Protein AF-A0A191HU56-F1 (afdb_monomer_lite)

Foldseek 3Di:
DAADDQFDFVVVVVVVCVVLQEAEDEAEDEDQVDDFRGWPDKPDDGPDDDHHHYYIYTYTYNHHDPPPDLPDDDPVPDDPVVVVVSVVVRD

pLDDT: mean 79.69, std 10.83, range [46.78, 91.69]

Secondary structure (DSSP, 8-state):
-----TT-BHHHHHHHHHHHT-EEEEEEE--SSS-TTBEEEESS-TT----TT-EEEEEEE--S-TT-------TTS--HHHHHHHHHHH-

Structure (mmCIF, N/CA/C/O backbone):
data_AF-A0A191HU56-F1
#
_entry.id   AF-A0A191HU56-F1
#
loop_
_atom_site.group_PDB
_atom_site.id
_atom_site.type_symbol
_atom_site.label_atom_id
_atom_site.label_alt_id
_atom_site.label_comp_id
_atom_site.label_asym_id
_atom_site.label_entity_id
_atom_site.label_seq_id
_atom_site.pdbx_PDB_ins_code
_atom_site.Cartn_x
_atom_site.Cartn_y
_atom_site.Cartn_z
_atom_site.occupancy
_atom_site.B_iso_or_equiv
_atom_site.auth_seq_id
_atom_site.auth_comp_id
_atom_site.auth_asym_id
_at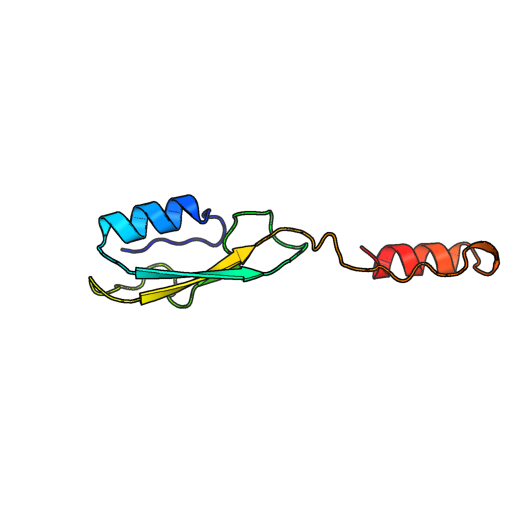om_site.auth_atom_id
_atom_site.pdbx_PDB_model_num
ATOM 1 N N . MET A 1 1 ? -3.461 -3.042 20.242 1.00 46.78 1 MET A N 1
ATOM 2 C CA . MET A 1 1 ? -2.378 -2.145 19.784 1.00 46.78 1 MET A CA 1
ATOM 3 C C . MET A 1 1 ? -2.069 -2.583 18.363 1.00 46.78 1 MET A C 1
ATOM 5 O O . MET A 1 1 ? -2.064 -3.786 18.138 1.00 46.78 1 MET A O 1
ATOM 9 N N . ALA A 1 2 ? -2.004 -1.671 17.391 1.00 47.06 2 ALA A N 1
ATOM 10 C CA . ALA A 1 2 ? -1.814 -2.048 15.988 1.00 47.06 2 ALA A CA 1
ATOM 11 C C . ALA A 1 2 ? -0.315 -2.179 15.707 1.00 47.06 2 ALA A C 1
ATOM 13 O O . ALA A 1 2 ? 0.356 -1.177 15.501 1.00 47.06 2 ALA A O 1
ATOM 14 N N . GLN A 1 3 ? 0.222 -3.392 15.775 1.00 49.00 3 GLN A N 1
ATOM 15 C CA . GLN A 1 3 ? 1.641 -3.644 15.544 1.00 49.00 3 GLN A CA 1
ATOM 16 C C . GLN A 1 3 ? 1.847 -3.964 14.064 1.00 49.00 3 GLN A C 1
ATOM 18 O O . GLN A 1 3 ? 1.630 -5.092 13.616 1.00 49.00 3 GLN A O 1
ATOM 23 N N . PHE A 1 4 ? 2.198 -2.943 13.292 1.00 61.56 4 PHE A N 1
ATOM 24 C CA . PHE A 1 4 ? 2.449 -3.069 11.863 1.00 61.56 4 PHE A CA 1
ATOM 25 C C . PHE A 1 4 ? 3.894 -2.731 11.563 1.00 61.56 4 PHE A C 1
ATOM 27 O O . PHE A 1 4 ? 4.247 -1.595 11.268 1.00 61.56 4 PHE A O 1
ATOM 34 N N . GLU A 1 5 ? 4.754 -3.731 11.677 1.00 55.34 5 GLU A N 1
ATOM 35 C CA . GLU A 1 5 ? 6.115 -3.610 11.177 1.00 55.34 5 GLU A CA 1
ATOM 36 C C . GLU A 1 5 ? 6.117 -3.723 9.647 1.00 55.34 5 GLU A C 1
ATOM 38 O O . GLU A 1 5 ? 5.262 -4.398 9.068 1.00 55.34 5 GLU A O 1
ATOM 43 N N . LYS A 1 6 ? 7.095 -3.070 9.005 1.00 51.91 6 LYS A N 1
ATOM 44 C CA . LYS A 1 6 ? 7.321 -2.919 7.548 1.00 51.91 6 LYS A CA 1
ATOM 45 C C . LYS A 1 6 ? 7.458 -4.232 6.732 1.00 51.91 6 LYS A C 1
ATOM 47 O O . LYS A 1 6 ? 8.050 -4.233 5.663 1.00 51.91 6 LYS A O 1
ATOM 52 N N . LYS A 1 7 ? 6.955 -5.368 7.220 1.00 57.12 7 LYS A N 1
ATOM 53 C CA . LYS A 1 7 ? 7.018 -6.692 6.574 1.00 57.12 7 LYS A CA 1
ATOM 54 C C . LYS A 1 7 ? 5.722 -7.505 6.683 1.00 57.12 7 LYS A C 1
ATOM 56 O O . LYS A 1 7 ? 5.748 -8.715 6.479 1.00 57.12 7 LYS A O 1
ATOM 61 N N . LYS A 1 8 ? 4.597 -6.878 7.034 1.00 73.31 8 LYS A N 1
ATOM 62 C CA . LYS A 1 8 ? 3.288 -7.548 7.035 1.00 73.31 8 LYS A CA 1
ATOM 63 C C . LYS A 1 8 ? 2.643 -7.508 5.653 1.00 73.31 8 LYS A C 1
ATOM 65 O O . LYS A 1 8 ? 2.771 -6.524 4.923 1.00 73.31 8 LYS A O 1
ATOM 70 N N . THR A 1 9 ? 1.954 -8.592 5.319 1.00 86.69 9 THR A N 1
ATOM 71 C CA . THR A 1 9 ? 1.211 -8.722 4.063 1.00 86.69 9 THR A CA 1
ATOM 72 C C . THR A 1 9 ? -0.116 -7.970 4.149 1.00 86.69 9 THR A C 1
ATOM 74 O O . THR A 1 9 ? -0.630 -7.694 5.238 1.00 86.69 9 THR A O 1
ATOM 77 N N . ILE A 1 10 ? -0.716 -7.663 2.999 1.00 86.56 10 ILE A N 1
ATOM 78 C CA . ILE A 1 10 ? -2.081 -7.120 2.961 1.00 86.56 10 ILE A CA 1
ATOM 79 C C . ILE A 1 10 ? -3.100 -8.059 3.627 1.00 86.56 10 ILE A C 1
ATOM 81 O O . ILE A 1 10 ? -4.094 -7.610 4.197 1.00 86.56 10 ILE A O 1
ATOM 85 N N . GLU A 1 11 ? -2.839 -9.364 3.620 1.00 87.38 11 GLU A N 1
ATOM 86 C CA . GLU A 1 11 ? -3.702 -10.354 4.256 1.00 87.38 11 GLU A CA 1
ATOM 87 C C . GLU A 1 11 ? -3.739 -10.178 5.781 1.00 87.38 11 GLU A C 1
ATOM 89 O O . GLU A 1 11 ? -4.820 -10.082 6.367 1.00 87.38 11 GLU A O 1
ATOM 94 N N . ASP A 1 12 ? -2.574 -10.000 6.414 1.00 86.19 12 ASP A N 1
ATOM 95 C CA . ASP A 1 12 ? -2.477 -9.668 7.840 1.00 86.19 12 ASP A CA 1
ATOM 96 C C . ASP A 1 12 ? -3.252 -8.388 8.185 1.00 86.19 12 ASP A C 1
ATOM 98 O O . ASP A 1 12 ? -3.948 -8.322 9.205 1.00 86.19 12 ASP A O 1
ATOM 102 N N . MET A 1 13 ? -3.136 -7.364 7.330 1.00 82.81 13 MET A N 1
ATOM 103 C CA . MET A 1 13 ? -3.839 -6.090 7.502 1.00 82.81 13 MET A CA 1
ATOM 104 C C . MET A 1 13 ? -5.351 -6.284 7.467 1.00 82.81 13 MET A C 1
ATOM 106 O O . MET A 1 13 ? -6.052 -5.800 8.360 1.00 82.81 13 MET A O 1
ATOM 110 N N . ARG A 1 14 ? -5.860 -7.022 6.473 1.00 88.06 14 ARG A N 1
ATOM 111 C CA . ARG A 1 14 ? -7.291 -7.319 6.324 1.00 88.06 14 ARG A CA 1
ATOM 112 C C . ARG A 1 14 ? -7.838 -8.055 7.541 1.00 88.06 14 ARG A C 1
ATOM 114 O O . ARG A 1 14 ? -8.873 -7.657 8.076 1.00 88.06 14 ARG A O 1
ATOM 121 N N . VAL A 1 15 ? -7.128 -9.076 8.026 1.00 89.00 15 VAL A N 1
ATOM 122 C CA . VAL A 1 15 ? -7.532 -9.831 9.225 1.00 89.00 15 VAL A CA 1
ATOM 123 C C . VAL A 1 15 ? -7.611 -8.913 10.443 1.00 89.00 15 VAL A C 1
ATOM 125 O O . VAL A 1 15 ? -8.618 -8.911 11.157 1.00 89.00 15 VAL A O 1
ATOM 128 N N . TRP A 1 16 ? -6.591 -8.084 10.666 1.00 85.25 16 TRP A N 1
ATOM 129 C CA . TRP A 1 16 ? -6.602 -7.129 11.771 1.00 85.25 16 TRP A CA 1
ATOM 130 C C . TRP A 1 16 ? -7.747 -6.118 11.652 1.00 85.25 16 TRP A C 1
ATOM 132 O O . TRP A 1 16 ? -8.402 -5.808 12.654 1.00 85.25 16 TRP A O 1
ATOM 142 N N . ALA A 1 17 ? -8.005 -5.608 10.450 1.00 87.00 17 ALA A N 1
ATOM 143 C CA . ALA A 1 17 ? -9.029 -4.601 10.222 1.00 87.00 17 ALA A CA 1
ATOM 144 C C . ALA A 1 17 ? -10.419 -5.161 10.526 1.00 87.00 17 ALA A C 1
ATOM 146 O O . ALA A 1 17 ? -11.193 -4.538 11.253 1.00 87.00 17 ALA A O 1
ATOM 147 N N . LEU A 1 18 ? -10.687 -6.395 10.092 1.00 88.19 18 LEU A N 1
ATOM 148 C CA . LEU A 1 18 ? -11.909 -7.123 10.428 1.00 88.19 18 LEU A CA 1
ATOM 149 C C . LEU A 1 18 ? -12.060 -7.313 11.945 1.00 88.19 18 LEU A C 1
ATOM 151 O O . LEU A 1 18 ? -13.112 -7.000 12.506 1.00 88.19 18 LEU A O 1
ATOM 155 N N . GLN A 1 19 ? -11.002 -7.754 12.633 1.00 87.12 19 GLN A N 1
ATOM 156 C CA . GLN A 1 19 ? -11.019 -7.958 14.089 1.00 87.12 19 GLN A CA 1
ATOM 157 C C . GLN A 1 19 ? -11.266 -6.661 14.872 1.00 87.12 19 GLN A C 1
ATOM 159 O O . GLN A 1 19 ? -11.938 -6.665 15.907 1.00 87.12 19 GLN A O 1
ATOM 164 N N . ASN A 1 20 ? -10.739 -5.540 14.382 1.00 85.69 20 ASN A N 1
ATOM 165 C CA . ASN A 1 20 ? -10.820 -4.246 15.056 1.00 85.69 20 ASN A CA 1
ATOM 166 C C . ASN A 1 20 ? -11.970 -3.364 14.544 1.00 85.69 20 ASN A C 1
ATOM 168 O O . ASN A 1 20 ? -12.159 -2.263 15.065 1.00 85.69 20 ASN A O 1
ATOM 172 N N . LYS A 1 21 ? -12.780 -3.860 13.596 1.00 88.75 21 LYS A N 1
ATOM 173 C CA . LYS A 1 21 ? -13.846 -3.113 12.906 1.00 88.75 21 LYS A CA 1
ATOM 174 C C . LYS A 1 21 ? -13.324 -1.818 12.281 1.00 88.75 21 LYS A C 1
ATOM 176 O O . LYS A 1 21 ? -13.871 -0.745 12.521 1.00 88.75 21 LYS A O 1
ATOM 181 N N . ILE A 1 22 ? -12.226 -1.921 11.552 1.00 88.81 22 ILE A N 1
ATOM 182 C CA . ILE A 1 22 ? -11.549 -0.817 10.875 1.00 88.81 22 ILE A CA 1
ATOM 183 C C . ILE A 1 22 ? -11.755 -0.984 9.375 1.00 88.81 22 ILE A C 1
ATOM 185 O O . ILE A 1 22 ? -11.776 -2.103 8.864 1.00 88.81 22 ILE A O 1
ATOM 189 N N . THR A 1 23 ? -11.921 0.132 8.680 1.00 90.06 23 THR A N 1
ATOM 190 C CA . THR A 1 23 ? -12.025 0.160 7.223 1.00 90.06 23 THR A CA 1
ATOM 191 C C . THR A 1 23 ? -10.625 0.322 6.646 1.00 90.06 23 THR A C 1
ATOM 193 O O . THR A 1 23 ? -9.907 1.238 7.039 1.00 90.06 23 THR A O 1
ATOM 196 N N . LEU A 1 24 ? -10.218 -0.546 5.722 1.00 88.88 24 LEU A N 1
ATOM 197 C CA . LEU A 1 24 ? -8.977 -0.357 4.970 1.00 88.88 24 LEU A CA 1
ATOM 198 C C . LEU A 1 24 ? -9.290 0.296 3.632 1.00 88.88 24 LEU A C 1
ATOM 200 O O . LEU A 1 24 ? -10.209 -0.133 2.937 1.00 88.88 24 LEU A O 1
ATOM 204 N N . ASN A 1 25 ? -8.515 1.312 3.280 1.00 91.25 25 ASN A N 1
ATOM 205 C CA . ASN A 1 25 ? -8.482 1.853 1.933 1.00 91.25 25 ASN A CA 1
ATOM 206 C C . ASN A 1 25 ? -7.203 1.358 1.250 1.00 91.25 25 ASN A C 1
ATOM 208 O O . ASN A 1 25 ? -6.105 1.813 1.565 1.00 91.25 25 ASN A O 1
ATOM 212 N N . GLU A 1 26 ? -7.351 0.369 0.372 1.00 91.31 26 GLU A N 1
ATOM 213 C CA . GLU A 1 26 ? -6.246 -0.360 -0.250 1.00 91.31 26 GLU A CA 1
ATOM 214 C C . GLU A 1 26 ? -5.873 0.271 -1.591 1.00 91.31 26 GLU A C 1
ATOM 216 O O . GLU A 1 26 ? -6.657 0.263 -2.538 1.00 91.31 26 GLU A O 1
ATOM 221 N N . THR A 1 27 ? -4.661 0.810 -1.678 1.00 91.69 27 THR A N 1
ATOM 222 C CA . THR A 1 27 ? -4.099 1.349 -2.920 1.00 91.69 27 THR A CA 1
ATOM 223 C C . THR A 1 27 ? -2.973 0.448 -3.390 1.00 91.69 27 THR A C 1
ATOM 225 O O . THR A 1 27 ? -2.154 0.021 -2.588 1.00 91.69 27 THR A O 1
ATOM 228 N N . PHE A 1 28 ? -2.908 0.161 -4.683 1.00 89.81 28 PHE A N 1
ATOM 229 C CA . PHE A 1 28 ? -1.908 -0.747 -5.229 1.00 89.81 28 PHE A CA 1
ATOM 230 C C . PHE A 1 28 ? -0.962 -0.004 -6.168 1.00 89.81 28 PHE A C 1
ATOM 232 O O . PHE A 1 28 ? -1.412 0.506 -7.198 1.00 89.81 28 PHE A O 1
ATOM 239 N N . GLU A 1 29 ? 0.329 -0.003 -5.845 1.00 89.38 29 GLU A N 1
ATOM 240 C CA . GLU A 1 29 ? 1.387 0.649 -6.621 1.00 89.38 29 GLU A CA 1
ATOM 241 C C . GLU A 1 29 ? 2.436 -0.376 -7.054 1.00 89.38 29 GLU A C 1
ATOM 243 O O . GLU A 1 29 ? 2.748 -1.310 -6.312 1.00 89.38 29 GLU A O 1
ATOM 248 N N . TYR A 1 30 ? 2.972 -0.216 -8.262 1.00 87.88 30 TYR A N 1
ATOM 249 C CA . TYR A 1 30 ? 4.095 -1.029 -8.712 1.00 87.88 30 TYR A CA 1
ATOM 250 C C . TYR A 1 30 ? 5.387 -0.534 -8.066 1.00 87.88 30 TYR A C 1
ATOM 252 O O . TYR A 1 30 ? 5.655 0.666 -8.019 1.00 87.88 30 TYR A O 1
ATOM 260 N N . THR A 1 31 ? 6.192 -1.463 -7.564 1.00 84.56 31 THR A N 1
ATOM 261 C CA . THR A 1 31 ? 7.549 -1.181 -7.105 1.00 84.56 31 THR A CA 1
ATOM 262 C C . THR A 1 31 ? 8.428 -2.415 -7.219 1.00 84.56 31 THR A C 1
ATOM 264 O O . THR A 1 31 ? 8.023 -3.537 -6.925 1.00 84.56 31 THR A O 1
ATOM 267 N N . LYS A 1 32 ? 9.678 -2.191 -7.608 1.00 84.06 32 LYS A N 1
ATOM 268 C CA . LYS A 1 32 ? 10.722 -3.216 -7.634 1.00 84.06 32 LYS A CA 1
ATOM 269 C C . LYS A 1 32 ? 11.385 -3.452 -6.273 1.00 84.06 32 LYS A C 1
ATOM 271 O O . LYS A 1 32 ? 12.121 -4.419 -6.118 1.00 84.06 32 LYS A O 1
ATO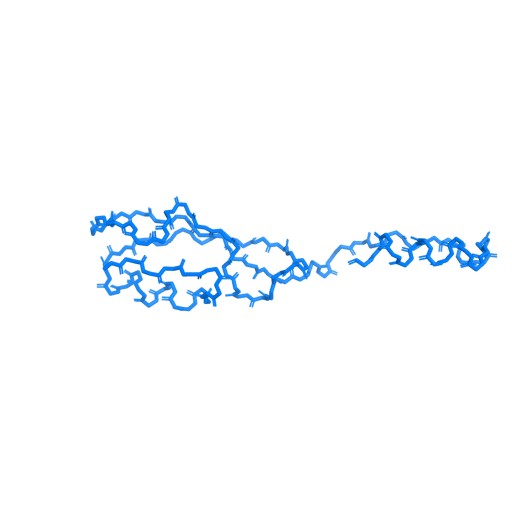M 276 N N . GLU A 1 33 ? 11.149 -2.577 -5.294 1.00 83.56 33 GLU A N 1
ATOM 277 C CA . GLU A 1 33 ? 11.807 -2.637 -3.981 1.00 83.56 33 GLU A CA 1
ATOM 278 C C . GLU A 1 33 ? 11.132 -3.611 -3.009 1.00 83.56 33 GLU A C 1
ATOM 280 O O . GLU A 1 33 ? 11.761 -4.084 -2.062 1.00 83.56 33 GLU A O 1
ATOM 285 N N . VAL A 1 34 ? 9.842 -3.884 -3.213 1.00 85.25 34 VAL A N 1
ATOM 286 C CA . VAL A 1 34 ? 9.005 -4.652 -2.289 1.00 85.25 34 VAL A CA 1
ATOM 287 C C . VAL A 1 34 ? 8.222 -5.700 -3.070 1.00 85.25 34 VAL A C 1
ATOM 289 O O . VAL A 1 34 ? 7.588 -5.377 -4.072 1.00 85.25 34 VAL A O 1
ATOM 292 N N . ASP A 1 35 ? 8.231 -6.941 -2.589 1.00 85.31 35 ASP A N 1
ATOM 293 C CA . ASP A 1 35 ? 7.510 -8.056 -3.207 1.00 85.31 35 ASP A CA 1
ATOM 294 C C . ASP A 1 35 ? 6.000 -7.802 -3.319 1.00 85.31 35 ASP A C 1
ATOM 296 O O . ASP A 1 35 ? 5.408 -7.082 -2.514 1.00 85.31 35 ASP A O 1
ATOM 300 N N . GLU A 1 36 ? 5.355 -8.431 -4.303 1.00 86.56 36 GLU A N 1
ATOM 301 C CA . GLU A 1 36 ? 3.901 -8.359 -4.472 1.00 86.56 36 GLU A CA 1
ATOM 302 C C . GLU A 1 36 ? 3.168 -8.756 -3.176 1.00 86.56 36 GLU A C 1
ATOM 304 O O . GLU A 1 36 ? 3.575 -9.672 -2.460 1.00 86.56 36 GLU A O 1
ATOM 309 N N . ASN A 1 37 ? 2.055 -8.078 -2.885 1.00 86.94 37 ASN A N 1
ATOM 310 C CA . ASN A 1 37 ? 1.200 -8.288 -1.707 1.00 86.94 37 ASN A CA 1
ATOM 311 C C . ASN A 1 37 ? 1.804 -7.832 -0.370 1.00 86.94 37 ASN A C 1
ATOM 313 O O . ASN A 1 37 ? 1.150 -7.953 0.676 1.00 86.94 37 ASN A O 1
ATOM 317 N N . TYR A 1 38 ? 3.001 -7.247 -0.384 1.00 87.62 38 TYR A N 1
ATOM 318 C CA . TYR A 1 38 ? 3.564 -6.578 0.782 1.00 87.62 38 TYR A CA 1
ATOM 319 C C . TYR A 1 38 ? 3.147 -5.116 0.853 1.00 87.62 38 TYR A C 1
ATOM 321 O O . TYR A 1 38 ? 2.960 -4.431 -0.152 1.00 87.62 38 TYR A O 1
ATOM 329 N N . MET A 1 39 ? 2.998 -4.627 2.078 1.00 86.00 39 MET A N 1
ATOM 330 C CA . MET A 1 39 ? 2.632 -3.243 2.330 1.00 86.00 39 MET A CA 1
ATOM 331 C C . MET A 1 39 ? 3.837 -2.314 2.137 1.00 86.00 39 MET A C 1
ATOM 333 O O . MET A 1 39 ? 4.879 -2.491 2.764 1.00 86.00 39 MET A O 1
ATOM 337 N N . LEU A 1 40 ? 3.658 -1.301 1.295 1.00 86.50 40 LEU A N 1
ATOM 338 C CA . LEU A 1 40 ? 4.614 -0.222 1.042 1.00 86.50 40 LEU A CA 1
ATOM 339 C C . LEU A 1 40 ? 4.540 0.832 2.133 1.00 86.50 40 LEU A C 1
ATOM 341 O O . LEU A 1 40 ? 5.547 1.261 2.695 1.00 86.50 40 LEU A O 1
ATOM 345 N N . GLU A 1 41 ? 3.315 1.251 2.427 1.00 85.31 41 GLU A N 1
ATOM 346 C CA . GLU A 1 41 ? 3.052 2.384 3.292 1.00 85.31 41 GLU A CA 1
ATOM 347 C C . GLU A 1 41 ? 1.687 2.237 3.952 1.00 85.31 41 GLU A C 1
ATOM 349 O O . GLU A 1 41 ? 0.770 1.6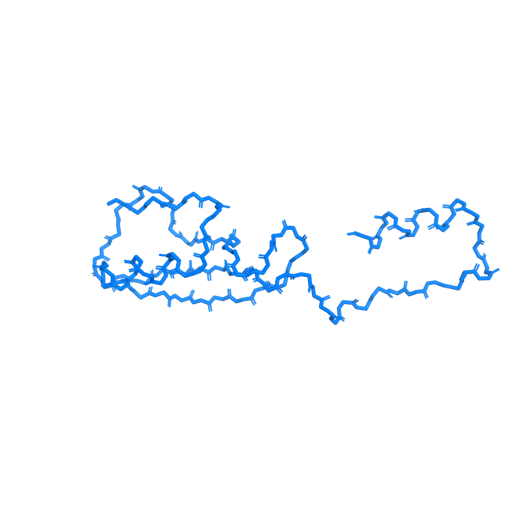17 3.417 1.00 85.31 41 GLU A O 1
ATOM 354 N N . GLN A 1 42 ? 1.548 2.838 5.125 1.00 84.50 42 GLN A N 1
ATOM 355 C CA . GLN A 1 42 ? 0.280 2.974 5.818 1.00 84.50 42 GLN A CA 1
ATOM 356 C C . GLN A 1 42 ? 0.187 4.366 6.429 1.00 84.50 42 GLN A C 1
ATOM 358 O O . GLN A 1 42 ? 1.162 4.894 6.963 1.00 84.50 42 GLN A O 1
ATOM 363 N N . SER A 1 43 ? -1.008 4.941 6.388 1.00 85.25 43 SER A N 1
ATOM 364 C CA . SER A 1 43 ? -1.284 6.286 6.905 1.00 85.25 43 SER A CA 1
ATOM 365 C C . SER A 1 43 ? -1.153 6.375 8.431 1.00 85.25 43 SER A C 1
ATOM 367 O O . SER A 1 43 ? -0.827 7.423 8.994 1.00 85.25 43 SER A O 1
ATOM 369 N N . VAL A 1 44 ? -1.370 5.262 9.136 1.00 81.06 44 VAL A N 1
ATOM 370 C CA . VAL A 1 44 ? -1.265 5.223 10.595 1.00 81.06 44 VAL A CA 1
ATOM 371 C C . VAL A 1 44 ? 0.026 4.533 11.010 1.00 81.06 44 VAL A C 1
ATOM 373 O O . VAL A 1 44 ? 0.240 3.417 10.573 1.00 81.06 44 VAL A O 1
ATOM 376 N N . PRO A 1 45 ? 0.873 5.109 11.877 1.00 71.31 45 PRO A N 1
ATOM 377 C CA . PRO A 1 45 ? 2.086 4.437 12.333 1.00 71.31 45 PRO A CA 1
ATOM 378 C C . PRO A 1 45 ? 1.797 3.190 13.180 1.00 71.31 45 PRO A C 1
ATOM 380 O O . PRO A 1 45 ? 0.758 3.093 13.846 1.00 71.31 45 PRO A O 1
ATOM 383 N N . ALA A 1 46 ? 2.761 2.266 13.182 1.00 68.50 46 ALA A N 1
ATOM 384 C CA . ALA A 1 46 ? 2.796 1.140 14.108 1.00 68.50 46 ALA A CA 1
ATOM 385 C C . ALA A 1 46 ? 2.650 1.631 15.558 1.00 68.50 46 ALA A C 1
ATOM 387 O O . ALA A 1 46 ? 3.092 2.724 15.912 1.00 68.50 46 ALA A O 1
ATOM 388 N N . ASP A 1 47 ? 1.971 0.839 16.379 1.00 69.31 47 ASP A N 1
ATOM 389 C CA . ASP A 1 47 ? 1.723 1.061 17.803 1.00 69.31 47 ASP A CA 1
ATOM 390 C C . ASP A 1 47 ? 0.800 2.236 18.159 1.00 69.31 47 ASP A C 1
ATOM 392 O O . ASP A 1 47 ? 0.520 2.486 19.337 1.00 69.31 47 ASP A O 1
ATOM 396 N N . LYS A 1 48 ? 0.194 2.905 17.171 1.00 72.75 48 LYS A N 1
ATOM 397 C CA . LYS A 1 48 ? -0.836 3.912 17.451 1.00 72.75 48 LYS A CA 1
ATOM 398 C C . LYS A 1 48 ? -2.167 3.259 17.842 1.00 72.75 48 LYS A C 1
ATOM 400 O O . LYS A 1 48 ? -2.603 2.251 17.280 1.00 72.75 48 LYS A O 1
ATOM 405 N N . LYS A 1 49 ? -2.872 3.870 18.800 1.00 73.62 49 LYS A N 1
ATOM 406 C CA . LYS A 1 49 ? -4.283 3.552 19.070 1.00 73.62 49 LYS A CA 1
ATOM 407 C C . LYS A 1 49 ? -5.149 4.096 17.936 1.00 73.62 49 LYS A C 1
ATOM 409 O O . LYS A 1 49 ? -5.180 5.302 17.708 1.00 73.62 49 LYS A O 1
ATOM 414 N N . ILE A 1 50 ? -5.875 3.200 17.278 1.00 77.94 50 ILE A N 1
ATOM 415 C CA . ILE A 1 50 ? -6.868 3.522 16.252 1.00 77.94 50 ILE A CA 1
ATOM 416 C C . ILE A 1 50 ? -8.255 3.292 16.848 1.00 77.94 50 ILE A C 1
ATOM 418 O O . ILE A 1 50 ? -8.459 2.343 17.611 1.00 77.94 50 ILE A O 1
ATOM 422 N N . GLN A 1 51 ? -9.193 4.191 16.555 1.00 81.31 51 GLN A N 1
ATOM 423 C CA . GLN A 1 51 ? -10.574 4.030 16.991 1.00 81.31 51 GLN A CA 1
ATOM 424 C C . GLN A 1 51 ? -11.291 3.000 16.113 1.00 81.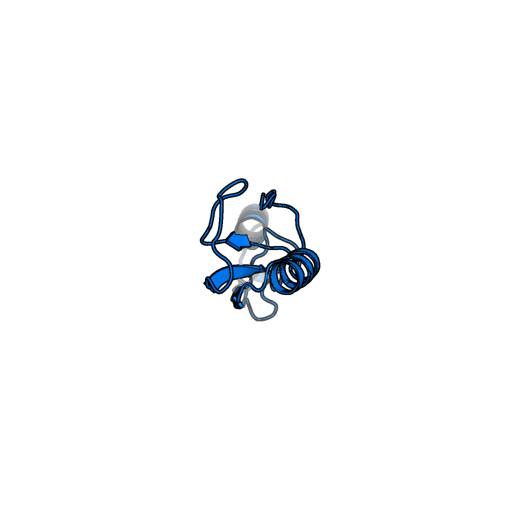31 51 GLN A C 1
ATOM 426 O O . GLN A 1 51 ? -11.019 2.853 14.923 1.00 81.31 51 GLN A O 1
ATOM 431 N N . LYS A 1 52 ? -12.236 2.273 16.711 1.00 81.81 52 LYS A N 1
ATOM 432 C CA . LYS A 1 52 ? -13.104 1.367 15.953 1.00 81.81 52 LYS A CA 1
ATOM 433 C C . LYS A 1 52 ? -13.945 2.198 14.981 1.00 81.81 52 LYS A C 1
ATOM 435 O O . LYS A 1 52 ? -14.475 3.232 15.377 1.00 81.81 52 LYS A O 1
ATOM 440 N N . GLY A 1 53 ? -14.065 1.749 13.738 1.00 83.62 53 GLY A N 1
ATOM 441 C CA . GLY A 1 53 ? -14.752 2.468 12.663 1.00 83.62 53 GLY A CA 1
ATOM 442 C C . GLY A 1 53 ? -13.907 3.529 11.955 1.00 83.62 53 GLY A C 1
ATOM 443 O O . GLY A 1 53 ? -14.422 4.207 11.074 1.00 83.62 53 GLY A O 1
ATOM 444 N N . SER A 1 54 ? -12.630 3.695 12.314 1.00 87.50 54 SER A N 1
ATOM 445 C CA . SER A 1 54 ? -11.715 4.538 11.540 1.00 87.50 54 SER A CA 1
ATOM 446 C C . SER A 1 54 ? -11.358 3.897 10.199 1.00 87.50 54 SER A C 1
ATOM 448 O O . SER A 1 54 ? -11.426 2.676 10.046 1.00 87.50 54 SER A O 1
ATOM 450 N N . THR A 1 55 ? -10.924 4.733 9.260 1.00 89.12 55 THR A N 1
ATOM 451 C CA . THR A 1 55 ? -10.356 4.302 7.980 1.00 89.12 55 THR A CA 1
ATOM 452 C C . THR A 1 55 ? -8.837 4.405 8.031 1.00 89.12 55 THR A C 1
ATOM 454 O O . THR A 1 55 ? -8.303 5.381 8.559 1.00 89.12 55 THR A O 1
ATOM 457 N N . VAL A 1 56 ? -8.146 3.396 7.509 1.00 87.75 56 VAL A N 1
ATOM 458 C CA . VAL A 1 56 ? -6.688 3.367 7.379 1.00 87.75 56 VAL A CA 1
ATOM 459 C C . VAL A 1 56 ? -6.343 3.190 5.912 1.00 87.75 56 VAL A C 1
ATOM 461 O O . VAL A 1 56 ? -6.680 2.168 5.318 1.00 87.75 56 VAL A O 1
ATOM 464 N N . ASP A 1 57 ? -5.653 4.171 5.344 1.00 89.81 57 ASP A N 1
ATOM 465 C CA . ASP A 1 57 ? -5.086 4.052 4.007 1.00 89.81 57 ASP A CA 1
ATOM 466 C C . ASP A 1 57 ? -3.819 3.211 4.056 1.00 89.81 57 ASP A C 1
ATOM 468 O O . ASP A 1 57 ? -2.927 3.449 4.879 1.00 89.81 57 ASP A O 1
ATOM 472 N N . VAL A 1 58 ? -3.757 2.225 3.171 1.00 88.50 58 VAL A N 1
ATOM 473 C CA . VAL A 1 58 ? -2.620 1.329 3.007 1.00 88.50 58 VAL A CA 1
ATOM 474 C C . VAL A 1 58 ? -2.248 1.280 1.535 1.00 88.50 58 VAL A C 1
ATOM 476 O O . VAL A 1 58 ? -3.114 1.221 0.661 1.00 88.50 58 VAL A O 1
ATOM 479 N N . LYS A 1 59 ? -0.949 1.303 1.262 1.00 90.75 59 LYS A N 1
ATOM 480 C CA . LYS A 1 59 ? -0.397 1.100 -0.070 1.00 90.75 59 LYS A CA 1
ATOM 481 C C . LYS A 1 59 ? 0.269 -0.260 -0.128 1.00 90.75 59 LYS A C 1
ATOM 483 O O . LYS A 1 59 ? 1.052 -0.600 0.755 1.00 90.75 59 LYS A O 1
ATOM 488 N N . ILE A 1 60 ? -0.050 -1.032 -1.152 1.00 90.94 60 ILE A N 1
ATOM 489 C CA . ILE A 1 60 ? 0.398 -2.403 -1.355 1.00 90.94 60 ILE A CA 1
ATOM 490 C C . ILE A 1 60 ? 1.214 -2.463 -2.638 1.00 90.94 60 ILE A C 1
ATOM 492 O O . ILE A 1 60 ? 0.853 -1.852 -3.644 1.00 90.94 60 ILE A O 1
ATOM 496 N N . SER A 1 61 ? 2.294 -3.230 -2.591 1.00 91.25 61 SER A N 1
ATOM 497 C CA . SER A 1 61 ? 3.112 -3.530 -3.748 1.00 91.25 61 SER A CA 1
ATOM 498 C C . SER A 1 61 ? 2.380 -4.460 -4.705 1.00 91.25 61 SER A C 1
ATOM 500 O O . SER A 1 61 ? 1.888 -5.522 -4.312 1.00 91.25 61 SER A O 1
ATOM 502 N N . LYS A 1 62 ? 2.381 -4.090 -5.981 1.00 89.00 62 LYS A N 1
ATOM 503 C CA . LYS A 1 62 ? 2.088 -4.979 -7.111 1.00 89.00 62 LYS A CA 1
ATOM 504 C C . LYS A 1 62 ? 3.336 -5.694 -7.637 1.00 89.00 62 LYS A C 1
ATOM 506 O O . LYS A 1 62 ? 3.266 -6.355 -8.665 1.00 89.00 62 LYS A O 1
ATOM 511 N N . GLY A 1 63 ? 4.471 -5.548 -6.954 1.00 85.62 63 GLY A N 1
ATOM 512 C CA . GLY A 1 63 ? 5.769 -5.969 -7.460 1.00 85.62 63 GLY A CA 1
ATOM 513 C C . GLY A 1 63 ? 6.254 -5.068 -8.595 1.00 85.62 63 GLY A C 1
ATOM 514 O O . GLY A 1 63 ? 5.730 -3.969 -8.807 1.00 85.62 63 GLY A O 1
ATOM 515 N N . ALA A 1 64 ? 7.286 -5.529 -9.301 1.00 82.81 64 ALA A N 1
ATOM 516 C CA . ALA A 1 64 ? 7.853 -4.802 -10.428 1.00 82.81 64 ALA A CA 1
ATOM 517 C C . ALA A 1 64 ? 6.795 -4.596 -11.520 1.00 82.81 64 ALA A C 1
ATOM 519 O O . ALA A 1 64 ? 6.031 -5.512 -11.830 1.00 82.81 64 ALA A O 1
ATOM 520 N N . ASP A 1 65 ? 6.754 -3.395 -12.091 1.00 82.88 65 ASP A N 1
ATOM 521 C CA . ASP A 1 65 ? 5.815 -3.070 -13.158 1.00 82.88 65 ASP A CA 1
ATOM 522 C C . ASP A 1 65 ? 6.169 -3.878 -14.425 1.00 82.88 65 ASP A C 1
ATOM 524 O O . ASP A 1 65 ? 7.255 -3.699 -14.983 1.00 82.88 65 ASP A O 1
ATOM 528 N N . PRO A 1 66 ? 5.291 -4.786 -14.893 1.00 71.69 66 PRO A N 1
ATOM 529 C CA . PRO A 1 66 ? 5.553 -5.590 -16.084 1.00 71.69 66 PRO A CA 1
ATOM 530 C C . PRO A 1 66 ? 5.442 -4.782 -17.386 1.00 71.69 66 PRO A C 1
ATOM 532 O O . PRO A 1 66 ? 5.901 -5.242 -18.432 1.00 71.69 66 PRO A O 1
ATOM 535 N N . GLU A 1 67 ? 4.817 -3.603 -17.346 1.00 69.62 67 GLU A N 1
ATOM 536 C CA . GLU A 1 67 ? 4.668 -2.683 -18.472 1.00 69.62 67 GLU A CA 1
ATOM 537 C C . GLU A 1 67 ? 5.737 -1.581 -18.477 1.00 69.62 67 GLU A C 1
ATOM 539 O O . GLU A 1 67 ? 5.742 -0.748 -19.392 1.00 69.62 67 GLU A O 1
ATOM 544 N N . GLU A 1 68 ? 6.669 -1.580 -17.514 1.00 68.75 68 GLU A N 1
ATOM 545 C CA . GLU A 1 68 ? 7.809 -0.666 -17.513 1.00 68.75 68 GLU A CA 1
ATOM 546 C C . GLU A 1 68 ? 8.682 -0.936 -18.741 1.00 68.75 68 GLU A C 1
ATOM 548 O O . GLU A 1 68 ? 9.483 -1.870 -18.825 1.00 68.75 68 GLU A O 1
ATOM 553 N N . LYS A 1 69 ? 8.477 -0.103 -19.761 1.00 63.16 69 LYS A N 1
ATOM 554 C CA . LYS A 1 69 ? 9.236 -0.151 -21.004 1.00 63.16 69 LYS A CA 1
ATOM 555 C C . LYS A 1 69 ? 10.630 0.371 -20.726 1.00 63.16 69 LYS A C 1
ATOM 557 O O . LYS A 1 69 ? 10.873 1.572 -20.822 1.00 63.16 69 LYS A O 1
ATOM 562 N N . ILE A 1 70 ? 11.551 -0.540 -20.441 1.00 68.06 70 ILE A N 1
ATOM 563 C CA . ILE A 1 70 ? 12.973 -0.226 -20.455 1.00 68.06 70 ILE A CA 1
ATOM 564 C C . ILE A 1 70 ? 13.327 0.160 -21.900 1.00 68.06 70 ILE A C 1
ATOM 566 O O . ILE A 1 70 ? 13.199 -0.680 -22.799 1.00 68.06 70 ILE A O 1
ATOM 570 N N . PRO A 1 71 ? 13.734 1.414 -22.172 1.00 69.19 71 PRO A N 1
ATOM 571 C CA . PRO A 1 71 ? 14.180 1.790 -23.501 1.00 69.19 71 PRO A CA 1
ATOM 572 C C . PRO A 1 71 ? 15.430 0.972 -23.824 1.00 69.19 71 PRO A C 1
ATOM 574 O O . PRO A 1 71 ? 16.486 1.156 -23.216 1.00 69.19 71 PRO A O 1
ATOM 577 N N . LEU A 1 72 ? 15.282 0.038 -24.762 1.00 71.81 72 LEU A N 1
ATOM 578 C CA . LEU A 1 72 ? 16.374 -0.778 -25.274 1.00 71.81 72 LEU A CA 1
ATOM 579 C C . LEU A 1 72 ? 17.197 0.081 -26.241 1.00 71.81 72 LEU A C 1
ATOM 581 O O . LEU A 1 72 ? 16.667 0.501 -27.275 1.00 71.81 72 LEU A O 1
ATOM 585 N N . PRO A 1 73 ? 18.461 0.388 -25.917 1.00 74.50 73 PRO A N 1
ATOM 586 C CA . PRO A 1 73 ? 19.331 1.116 -26.812 1.00 74.50 73 PRO A CA 1
ATOM 587 C C . PRO A 1 73 ? 19.777 0.195 -27.946 1.00 74.50 73 PRO A C 1
ATOM 589 O O . PRO A 1 73 ? 19.688 -1.033 -27.868 1.00 74.50 73 PRO A O 1
ATOM 592 N N . ASP A 1 74 ? 20.291 0.795 -29.012 1.00 81.38 74 ASP A N 1
ATOM 593 C CA . ASP A 1 74 ? 20.919 0.032 -30.079 1.00 81.38 74 ASP A CA 1
ATOM 594 C C . ASP A 1 74 ? 22.262 -0.543 -29.603 1.00 81.38 74 ASP A C 1
ATOM 596 O O . ASP A 1 74 ? 23.296 0.128 -29.619 1.00 81.38 74 ASP A O 1
ATOM 600 N N . PHE A 1 75 ? 22.243 -1.809 -29.184 1.00 78.88 75 PHE A N 1
ATOM 601 C CA . PHE A 1 75 ? 23.428 -2.531 -28.724 1.00 78.88 75 PHE A CA 1
ATOM 602 C C . PHE A 1 75 ? 24.508 -2.672 -29.801 1.00 78.88 75 PHE A C 1
ATOM 604 O O . PHE A 1 75 ? 25.669 -2.872 -29.451 1.00 78.88 75 PHE A O 1
ATOM 611 N N . ALA A 1 76 ? 24.162 -2.561 -31.090 1.00 79.62 76 ALA A N 1
ATOM 612 C CA . ALA A 1 76 ? 25.148 -2.617 -32.168 1.00 79.62 76 ALA A CA 1
ATOM 613 C C . ALA A 1 76 ? 26.053 -1.373 -32.196 1.00 79.62 76 ALA A C 1
ATOM 615 O O . ALA A 1 76 ? 27.188 -1.446 -32.665 1.00 79.62 76 ALA A O 1
ATOM 616 N N . SER A 1 77 ? 25.565 -0.250 -31.664 1.00 80.44 77 SER A N 1
ATOM 617 C CA . SER A 1 77 ? 26.270 1.035 -31.636 1.00 80.44 77 SER A CA 1
ATOM 618 C C . SER A 1 77 ? 26.976 1.318 -30.300 1.00 80.44 77 SER A C 1
ATOM 620 O O . SER A 1 77 ? 27.669 2.329 -30.176 1.00 80.44 77 SER A O 1
ATOM 622 N N . MET A 1 78 ? 26.813 0.453 -29.294 1.00 81.94 78 MET A N 1
ATOM 623 C CA . MET A 1 78 ? 27.373 0.634 -27.951 1.00 81.94 78 MET A CA 1
ATOM 624 C C . MET A 1 78 ? 28.657 -0.173 -27.753 1.00 81.94 78 MET A C 1
ATOM 626 O O . MET A 1 78 ? 28.791 -1.301 -28.222 1.00 81.94 78 MET A O 1
ATOM 630 N N . ASN A 1 79 ? 29.600 0.389 -27.000 1.00 83.94 79 ASN A N 1
ATOM 631 C CA . ASN A 1 79 ? 30.761 -0.349 -26.508 1.00 83.94 79 ASN A CA 1
ATOM 632 C C . ASN A 1 79 ? 30.461 -1.044 -25.162 1.00 83.94 79 ASN A C 1
ATOM 634 O O . ASN A 1 79 ? 29.450 -0.771 -24.516 1.00 83.94 79 ASN A O 1
ATOM 638 N N . GLY A 1 80 ? 31.345 -1.954 -24.734 1.00 79.00 80 GLY A N 1
ATOM 639 C CA . GLY A 1 80 ? 31.148 -2.764 -23.522 1.00 79.00 80 GLY A CA 1
ATOM 640 C C . GLY A 1 80 ? 30.848 -1.941 -22.265 1.00 79.00 80 GLY A C 1
ATOM 641 O O . GLY A 1 80 ? 29.924 -2.274 -21.532 1.00 79.00 80 GLY A O 1
ATOM 642 N N . THR A 1 81 ? 31.539 -0.813 -22.086 1.00 81.12 81 THR A N 1
ATOM 643 C CA . THR A 1 81 ? 31.326 0.105 -20.958 1.00 81.12 81 THR A CA 1
ATOM 644 C C . THR A 1 81 ? 29.927 0.718 -20.978 1.00 81.12 81 THR A C 1
ATOM 646 O O . THR A 1 81 ? 29.245 0.736 -19.959 1.00 81.12 81 THR A O 1
ATOM 649 N N . GLN A 1 82 ? 29.450 1.153 -22.146 1.00 79.44 82 GLN A N 1
ATOM 650 C CA . GLN A 1 82 ? 28.104 1.715 -22.279 1.00 79.44 82 GLN A CA 1
ATOM 651 C C . GLN A 1 82 ? 27.014 0.665 -22.004 1.00 79.44 82 GLN A C 1
ATOM 653 O O . GLN A 1 82 ? 25.952 0.993 -21.476 1.00 79.44 82 GLN A O 1
ATOM 658 N N . ILE A 1 83 ? 27.260 -0.600 -22.361 1.00 81.38 83 ILE A N 1
ATOM 659 C CA . ILE A 1 83 ? 26.330 -1.706 -22.089 1.00 81.38 83 ILE A CA 1
ATOM 660 C C . ILE A 1 83 ? 26.250 -1.982 -20.581 1.00 81.38 83 ILE A C 1
ATOM 662 O O . ILE A 1 83 ? 25.164 -2.257 -20.072 1.00 81.38 83 ILE A O 1
ATOM 666 N N . GLU A 1 84 ? 27.371 -1.902 -19.861 1.00 80.06 84 GLU A N 1
ATOM 667 C CA . GLU A 1 84 ? 27.401 -2.041 -18.399 1.00 80.06 84 GLU A CA 1
ATOM 668 C C . GLU A 1 84 ? 26.647 -0.898 -17.705 1.00 80.06 84 GLU A C 1
ATOM 670 O O . GLU A 1 84 ? 25.775 -1.160 -16.878 1.00 80.06 84 GLU A O 1
ATOM 675 N N . GLU A 1 85 ? 26.877 0.351 -18.118 1.00 80.75 85 GLU A N 1
ATOM 676 C CA . GLU A 1 85 ? 26.156 1.514 -17.581 1.00 80.75 85 GLU A CA 1
ATOM 677 C C . GLU A 1 85 ? 24.644 1.449 -17.845 1.00 80.75 85 GLU A C 1
ATOM 679 O O . GLU A 1 85 ? 23.840 1.872 -17.011 1.00 80.75 85 GLU A O 1
ATOM 684 N N . TRP A 1 86 ? 24.232 0.921 -19.003 1.00 81.50 86 TRP A N 1
ATOM 685 C CA . TRP A 1 86 ? 22.814 0.743 -19.314 1.00 81.50 86 TRP A CA 1
ATOM 686 C C . TRP A 1 86 ? 22.159 -0.329 -18.444 1.00 81.50 86 TRP A C 1
ATOM 688 O O . TRP A 1 86 ? 21.047 -0.107 -17.963 1.00 81.50 86 TRP A O 1
ATOM 698 N N . LYS A 1 87 ? 22.837 -1.462 -18.209 1.00 75.44 87 LYS A N 1
ATOM 699 C CA . LYS A 1 87 ? 22.330 -2.523 -17.323 1.00 75.44 87 LYS A CA 1
ATOM 700 C C . LYS A 1 87 ? 22.101 -2.000 -15.909 1.00 75.44 87 LYS A C 1
ATOM 702 O O . LYS A 1 87 ?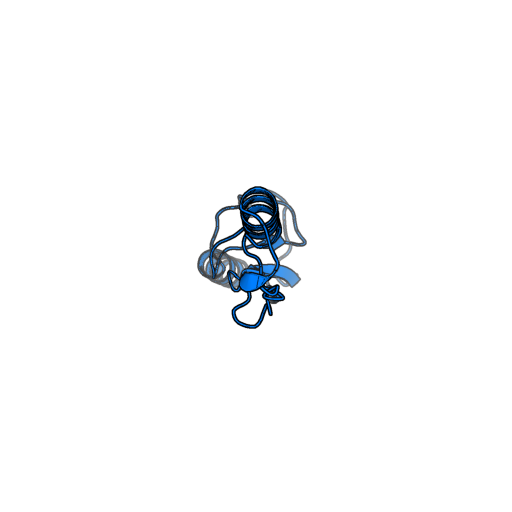 21.052 -2.270 -15.339 1.00 75.44 87 LYS A O 1
ATOM 707 N N . GLU A 1 88 ? 23.039 -1.218 -15.380 1.00 71.94 88 GLU A N 1
ATOM 708 C CA . GLU A 1 88 ? 22.946 -0.681 -14.018 1.00 71.94 88 GLU A CA 1
ATOM 709 C C . GLU A 1 88 ? 21.838 0.371 -13.873 1.00 71.94 88 GLU A C 1
ATOM 711 O O . GLU A 1 88 ? 21.164 0.423 -12.851 1.00 71.94 88 GLU A O 1
ATOM 716 N N . LYS A 1 89 ? 21.588 1.173 -14.916 1.00 68.56 89 LYS A N 1
ATOM 717 C CA . LYS A 1 89 ? 20.481 2.147 -14.933 1.00 68.56 89 LYS A CA 1
ATOM 718 C C . LYS A 1 89 ? 19.103 1.533 -15.180 1.00 68.56 89 LYS A C 1
ATOM 720 O O . LYS A 1 89 ? 18.107 2.201 -14.916 1.00 68.56 89 LYS A O 1
ATOM 725 N N . SER A 1 90 ? 19.055 0.328 -15.744 1.00 66.00 90 SER A N 1
ATOM 726 C CA . SER A 1 90 ? 17.817 -0.327 -16.185 1.0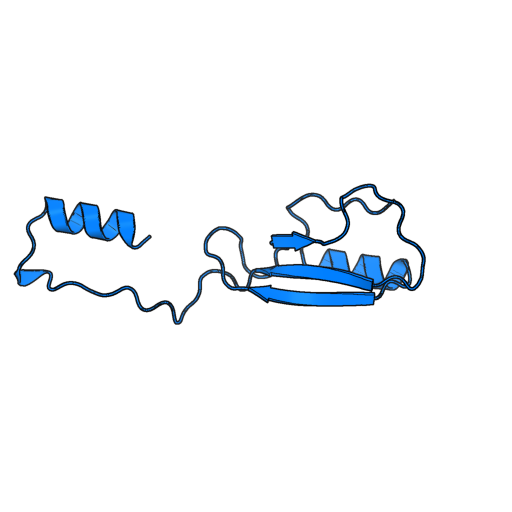0 66.00 90 SER A CA 1
ATOM 727 C C . SER A 1 90 ? 17.351 -1.459 -15.261 1.00 66.00 90 SER A C 1
ATOM 729 O O . SER A 1 90 ? 16.283 -2.016 -15.501 1.00 66.00 90 SER A O 1
ATOM 731 N N . GLN A 1 91 ? 18.131 -1.806 -14.228 1.00 55.59 91 GLN A N 1
ATOM 732 C CA . GLN A 1 91 ? 17.726 -2.664 -13.102 1.00 55.59 91 GLN A CA 1
ATOM 733 C C . GLN A 1 91 ? 17.268 -1.826 -11.906 1.00 55.59 91 GLN A C 1
ATOM 735 O O . GLN A 1 91 ? 16.432 -2.315 -11.117 1.00 55.59 91 GLN A O 1
#

Sequence (91 aa):
MAQFEKKKTIEDMRVWALQNKITLNETFEYTKEVDENYMLEQSVPADKKIQKGSTVDVKISKGADPEEKIPLPDFASMNGTQIEEWKEKSQ

Radius of gyration: 19.3 Å; chains: 1; bounding box: 46×17×52 Å